Protein AF-A0A7S3HFC6-F1 (afdb_monomer_lite)

Secondary structure (DSSP, 8-state):
----TT--S-----EEE--SS-B-SSSS-B--SSTT-TT--EEEEP--GGGHHHHHHHHHHHHHHHT---SS-EEEEEES-HHHHHHHHHHHHHHHHHHHHHHHHHHHHHHHHHHHHHHHHH--

Radius of gyration: 24.66 Å; chains: 1; bounding box: 65×32×64 Å

Organism: NCBI:txid89044

Sequence (124 aa):
PIVNPNCNVDCGFDFWAVGINCCSDLAADFRCGDYNSTRAKSGLRQVVETWRPFFHLAVIQAEGIHGVTSRHPLFFHWVEDPVSELQSWKLSGYRVFVLVMISSFIVNAMVLAPSLKSARSSAN

pLDDT: mean 88.93, std 6.69, range [53.88, 97.44]

Foldseek 3Di:
DDFDPPDDPDTAPQEDADDPPQQDPPDRDGRFEVPVDPLFPDWAWDDDPPCVVVVVVVVVVVCVVVVDDHPHHTYTHGYNDNPVVVVVVVVVVVVVVVVVVVVVVVVVCVVVVVVVVVVVVVVD

Structur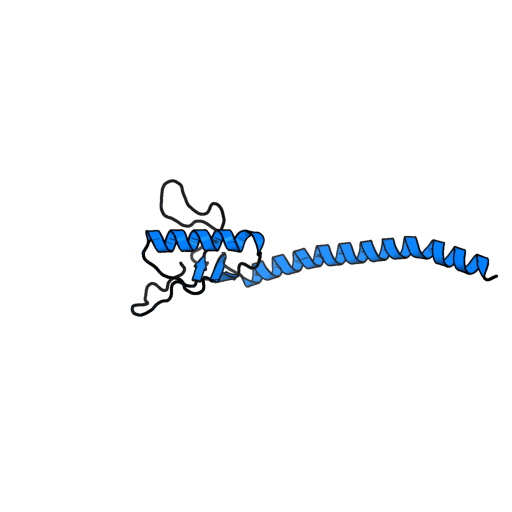e (mmCIF, N/CA/C/O backbone):
data_AF-A0A7S3HFC6-F1
#
_entry.id   AF-A0A7S3HFC6-F1
#
loop_
_atom_site.group_PDB
_atom_site.id
_atom_site.type_symbol
_atom_site.label_atom_id
_atom_site.label_alt_id
_atom_site.label_comp_id
_atom_site.label_asym_id
_atom_site.label_entity_id
_atom_site.label_seq_id
_atom_site.pdbx_PDB_ins_code
_atom_site.Cartn_x
_atom_site.Cartn_y
_atom_site.Cartn_z
_atom_site.occupancy
_atom_site.B_iso_or_equiv
_atom_site.auth_seq_id
_atom_site.auth_comp_id
_atom_site.auth_asym_id
_atom_site.auth_atom_id
_atom_site.pdbx_PDB_model_num
ATOM 1 N N . PRO A 1 1 ? -8.525 -3.128 12.310 1.00 87.12 1 PRO A N 1
ATOM 2 C CA . PRO A 1 1 ? -8.258 -4.552 11.991 1.00 87.12 1 PRO A CA 1
ATOM 3 C C . PRO A 1 1 ? -9.382 -5.158 11.134 1.00 87.12 1 PRO A C 1
ATOM 5 O O . PRO A 1 1 ? -10.534 -4.749 11.252 1.00 87.12 1 PRO A O 1
ATOM 8 N N . ILE A 1 2 ? -9.038 -6.106 10.263 1.00 87.50 2 ILE A N 1
ATOM 9 C CA . ILE A 1 2 ? -9.969 -6.923 9.481 1.00 87.50 2 ILE A CA 1
ATOM 10 C C . ILE A 1 2 ? -10.291 -8.139 10.342 1.00 87.50 2 ILE A C 1
ATOM 12 O O . ILE A 1 2 ? -9.448 -9.013 10.526 1.00 87.50 2 ILE A O 1
ATOM 16 N N . VAL A 1 3 ? -11.494 -8.161 10.904 1.00 87.06 3 VAL A N 1
ATOM 17 C CA . VAL A 1 3 ? -11.930 -9.200 11.841 1.00 87.06 3 VAL A CA 1
ATOM 18 C C . VAL A 1 3 ? -13.148 -9.924 11.294 1.00 87.06 3 VAL A C 1
ATOM 20 O O . VAL A 1 3 ? -13.993 -9.329 10.625 1.00 87.06 3 VAL A O 1
ATOM 23 N N . ASN A 1 4 ? -13.245 -11.219 11.585 1.00 83.50 4 ASN A N 1
ATOM 24 C CA . ASN A 1 4 ? -14.453 -11.977 11.300 1.00 83.50 4 ASN A CA 1
ATOM 25 C C . ASN A 1 4 ? -15.507 -11.657 12.378 1.00 83.50 4 ASN A C 1
ATOM 27 O O . ASN A 1 4 ? -15.275 -11.989 13.541 1.00 83.50 4 ASN A O 1
ATOM 31 N N . PRO A 1 5 ? -16.663 -11.064 12.023 1.00 82.31 5 PRO A N 1
ATOM 32 C CA . PRO A 1 5 ? -17.690 -10.699 13.000 1.00 82.31 5 PRO A CA 1
ATOM 33 C C . PRO A 1 5 ? -18.352 -11.911 13.673 1.00 82.31 5 PRO A C 1
ATOM 35 O O . PRO A 1 5 ? -18.936 -11.765 14.738 1.00 82.31 5 PRO A O 1
ATOM 38 N N . ASN A 1 6 ? -18.257 -13.103 13.076 1.00 85.31 6 ASN A N 1
ATOM 39 C CA . ASN A 1 6 ? -18.843 -14.336 13.614 1.00 85.31 6 ASN A CA 1
ATOM 40 C C . ASN A 1 6 ? -17.866 -15.138 14.483 1.00 85.31 6 ASN A C 1
ATOM 42 O O . ASN A 1 6 ? -18.153 -16.278 14.852 1.00 85.31 6 ASN A O 1
ATOM 46 N N . CYS A 1 7 ? -16.675 -14.605 14.737 1.00 81.81 7 CYS A N 1
ATOM 47 C CA . CYS A 1 7 ? -15.674 -15.308 15.510 1.00 81.81 7 CYS A CA 1
ATOM 48 C C . CYS A 1 7 ? -15.838 -15.006 17.007 1.00 81.81 7 CYS A C 1
ATOM 50 O O . CYS A 1 7 ? -15.827 -13.850 17.422 1.00 81.81 7 CYS A O 1
ATOM 52 N N . ASN A 1 8 ? -15.982 -16.067 17.808 1.00 77.56 8 ASN A N 1
ATOM 53 C CA . ASN A 1 8 ? -16.289 -15.977 19.240 1.00 77.56 8 ASN A CA 1
ATOM 54 C C . ASN A 1 8 ? -15.114 -16.367 20.157 1.00 77.56 8 ASN A C 1
ATOM 56 O O . ASN A 1 8 ? -15.192 -16.130 21.359 1.00 77.56 8 ASN A O 1
ATOM 60 N N . VAL A 1 9 ? -14.041 -16.974 19.629 1.00 77.75 9 VAL A N 1
ATOM 61 C CA . VAL A 1 9 ? -12.865 -17.400 20.411 1.00 77.75 9 VAL A CA 1
ATOM 62 C C . VAL A 1 9 ? -11.590 -17.190 19.586 1.00 77.75 9 VAL A C 1
ATOM 64 O O . VAL A 1 9 ? -11.484 -17.727 18.490 1.00 77.75 9 VAL A O 1
ATOM 67 N N . ASP A 1 10 ? -10.647 -16.416 20.134 1.00 73.44 10 ASP A N 1
ATOM 68 C CA . ASP A 1 10 ? -9.282 -16.172 19.625 1.00 73.44 10 ASP A CA 1
ATOM 69 C C . ASP A 1 10 ? -9.170 -15.791 18.133 1.00 73.44 10 ASP A C 1
ATOM 71 O O . ASP A 1 10 ? -8.549 -16.464 17.315 1.00 73.44 10 ASP A O 1
ATOM 75 N N . CYS A 1 11 ? -9.804 -14.680 17.761 1.00 75.19 11 CYS A N 1
ATOM 76 C CA . CYS A 1 11 ? -10.025 -14.313 16.360 1.00 75.19 11 CYS A CA 1
ATOM 77 C C . CYS A 1 11 ? -8.830 -13.678 15.641 1.00 75.19 11 CYS A C 1
ATOM 79 O O . CYS A 1 11 ? -8.920 -13.476 14.433 1.00 75.19 11 CYS A O 1
ATOM 81 N N . GLY A 1 12 ? -7.741 -13.382 16.360 1.00 83.31 12 GLY A N 1
ATOM 82 C CA . GLY A 1 12 ? -6.541 -12.727 15.838 1.00 83.31 12 GLY A CA 1
ATOM 83 C C . GLY A 1 12 ? -6.785 -11.309 15.299 1.00 83.31 12 GLY A C 1
ATOM 84 O O . GLY A 1 12 ? -7.669 -11.063 14.484 1.00 83.31 12 GLY A O 1
ATOM 85 N N . PHE A 1 13 ? -5.959 -10.343 15.703 1.00 89.12 13 PHE A N 1
ATOM 86 C CA . PHE A 1 13 ? -6.042 -8.961 15.201 1.00 89.12 13 PHE A CA 1
ATOM 87 C C . PHE A 1 13 ? -4.897 -8.615 14.251 1.00 89.12 13 PHE A C 1
ATOM 89 O O . PHE A 1 13 ? -4.522 -7.456 14.137 1.00 89.12 13 PHE A O 1
ATOM 96 N N . ASP A 1 14 ? -4.339 -9.611 13.564 1.00 91.25 14 ASP A N 1
ATOM 97 C CA . ASP A 1 14 ? -3.129 -9.437 12.759 1.00 91.25 14 ASP A CA 1
ATOM 98 C C . ASP A 1 14 ? -3.371 -8.858 11.366 1.00 91.25 14 ASP A C 1
ATOM 100 O O . ASP A 1 14 ? -2.467 -8.278 10.776 1.00 91.25 14 ASP A O 1
ATOM 104 N N . PHE A 1 15 ? -4.587 -8.938 10.833 1.00 92.00 15 PHE A N 1
ATOM 105 C CA . PHE A 1 15 ? -4.891 -8.390 9.514 1.00 92.00 15 PHE A CA 1
ATOM 106 C C . PHE A 1 15 ? -5.395 -6.952 9.625 1.00 92.00 15 PHE A C 1
ATOM 108 O O . PHE A 1 15 ? -6.355 -6.673 10.344 1.00 92.00 15 PHE A O 1
ATOM 115 N N . TRP A 1 16 ? -4.785 -6.028 8.882 1.00 92.69 16 TRP A N 1
ATOM 116 C CA . TRP A 1 16 ? -5.147 -4.611 8.901 1.00 92.69 16 TRP A CA 1
ATOM 117 C C . TRP A 1 16 ? -5.364 -4.060 7.496 1.00 92.69 16 TRP A C 1
ATOM 119 O O . TRP A 1 16 ? -4.493 -4.158 6.632 1.00 92.69 16 TRP A O 1
ATOM 129 N N . ALA A 1 17 ? -6.521 -3.425 7.299 1.00 93.00 17 ALA A N 1
ATOM 130 C CA . ALA A 1 17 ? -6.761 -2.552 6.162 1.00 93.00 17 ALA A CA 1
ATOM 131 C C . ALA A 1 17 ? -6.092 -1.202 6.444 1.00 93.00 17 ALA A C 1
ATOM 133 O O . ALA A 1 17 ? -6.346 -0.597 7.486 1.00 93.00 17 ALA A O 1
ATOM 134 N N . VAL A 1 18 ? -5.222 -0.752 5.543 1.00 93.06 18 VAL A N 1
ATOM 135 C CA . VAL A 1 18 ? -4.429 0.467 5.731 1.00 93.06 18 VAL A CA 1
ATOM 136 C C . VAL A 1 18 ? -4.461 1.376 4.512 1.00 93.06 18 VAL A C 1
ATOM 138 O O . VAL A 1 18 ? -4.603 0.943 3.364 1.00 93.06 18 VAL A O 1
ATOM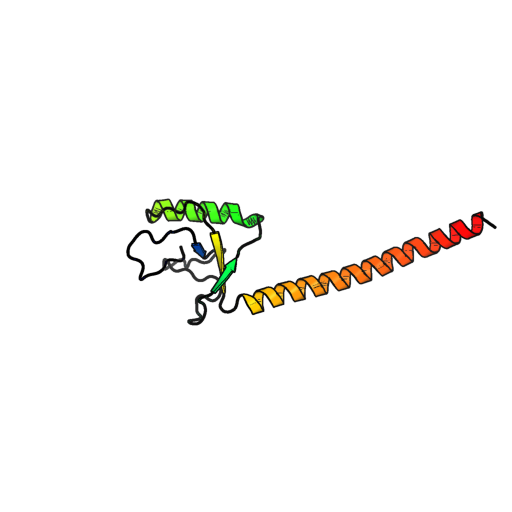 141 N N . GLY A 1 19 ? -4.258 2.659 4.778 1.00 91.56 19 GLY A N 1
ATOM 142 C CA . GLY A 1 19 ? -4.057 3.696 3.781 1.00 91.56 19 GLY A CA 1
ATOM 143 C C . GLY A 1 19 ? -3.732 5.023 4.461 1.00 91.56 19 GLY A C 1
ATOM 144 O O . GLY A 1 19 ? -3.611 5.096 5.684 1.00 91.56 19 GLY A O 1
ATOM 145 N N . ILE A 1 20 ? -3.578 6.068 3.660 1.00 90.56 20 ILE A N 1
ATOM 146 C CA . ILE A 1 20 ? -3.240 7.414 4.125 1.00 90.56 20 ILE A CA 1
ATOM 147 C C . ILE A 1 20 ? -4.480 8.292 3.954 1.00 90.56 20 ILE A C 1
ATOM 149 O O . ILE A 1 20 ? -5.141 8.203 2.923 1.00 90.56 20 ILE A O 1
ATOM 153 N N . ASN A 1 21 ? -4.781 9.135 4.948 1.00 89.12 21 ASN A N 1
ATOM 154 C CA . ASN A 1 21 ? -5.947 10.031 4.954 1.00 89.12 21 ASN A CA 1
ATOM 155 C C . ASN A 1 21 ? -7.291 9.295 4.762 1.00 89.12 21 ASN A C 1
ATOM 157 O O . ASN A 1 21 ? -8.150 9.735 4.004 1.00 89.12 21 ASN A O 1
ATOM 161 N N . CYS A 1 22 ? -7.458 8.151 5.435 1.00 88.44 22 CYS A N 1
ATOM 162 C CA . CYS A 1 22 ? -8.635 7.285 5.285 1.00 88.44 22 CYS A CA 1
ATOM 163 C C . CYS A 1 22 ? -9.789 7.584 6.243 1.00 88.44 22 CYS A C 1
ATOM 165 O O . CYS A 1 22 ? -10.872 7.034 6.053 1.00 88.44 22 CYS A O 1
ATOM 167 N N . CYS A 1 23 ? -9.545 8.348 7.304 1.00 85.88 23 CYS A N 1
ATOM 168 C CA . CYS A 1 23 ? -10.536 8.626 8.341 1.00 85.88 23 CYS A CA 1
ATOM 169 C C . CYS A 1 23 ? -11.329 9.886 7.983 1.00 85.88 23 CYS A C 1
ATOM 171 O O . CYS A 1 23 ? -10.757 10.814 7.409 1.00 85.88 23 CYS A O 1
ATOM 173 N N . SER A 1 24 ? -12.616 9.940 8.331 1.00 84.06 24 SER A N 1
ATOM 174 C CA . SER A 1 24 ? -13.366 11.198 8.271 1.00 84.06 24 SER A CA 1
ATOM 175 C C . SER A 1 24 ? -13.186 12.019 9.553 1.00 84.06 24 SER A C 1
ATOM 177 O O . SER A 1 24 ? -12.939 11.471 10.625 1.00 84.06 24 SER A O 1
ATOM 179 N N . ASP A 1 25 ? -13.338 13.342 9.457 1.00 79.44 25 ASP A N 1
ATOM 180 C CA . ASP A 1 25 ? -13.243 14.246 10.617 1.00 79.44 25 ASP A CA 1
ATOM 181 C C . ASP A 1 25 ? -14.443 14.126 11.574 1.00 79.44 25 ASP A C 1
ATOM 183 O O . ASP A 1 25 ? -14.393 14.581 12.715 1.00 79.44 25 ASP A O 1
ATOM 187 N N . LEU A 1 26 ? -15.550 13.548 11.095 1.00 76.56 26 LEU A N 1
ATOM 188 C CA . LEU A 1 26 ? -16.854 13.571 11.763 1.00 76.56 26 LEU A CA 1
ATOM 189 C C . LEU A 1 26 ? -17.267 12.208 12.331 1.00 76.56 26 LEU A C 1
ATOM 191 O O . LEU A 1 26 ? -18.114 12.155 13.221 1.00 76.56 26 LEU A O 1
ATOM 195 N N . ALA A 1 27 ? -16.706 11.111 11.822 1.00 76.19 27 ALA A N 1
ATOM 196 C CA . ALA A 1 27 ? -17.052 9.758 12.233 1.00 76.19 27 ALA A CA 1
ATOM 197 C C . ALA A 1 27 ? -15.811 8.861 12.300 1.00 76.19 27 ALA A C 1
ATOM 199 O O . ALA A 1 27 ? -14.858 9.018 11.544 1.00 76.19 27 ALA A O 1
ATOM 200 N N . ALA A 1 28 ? -15.848 7.869 13.190 1.00 76.88 28 ALA A N 1
ATOM 201 C CA . ALA A 1 28 ? -14.827 6.828 13.280 1.00 76.88 28 ALA A CA 1
ATOM 202 C C . ALA A 1 28 ? -15.023 5.771 12.174 1.00 76.88 28 ALA A C 1
ATOM 204 O O . ALA A 1 28 ? -15.256 4.596 12.456 1.00 76.88 28 ALA A O 1
ATOM 205 N N . ASP A 1 29 ? -14.992 6.200 10.912 1.00 85.00 29 ASP A N 1
ATOM 206 C CA . ASP A 1 29 ? -15.137 5.342 9.741 1.00 85.00 29 ASP A CA 1
ATOM 207 C C . ASP A 1 29 ? -13.858 5.288 8.895 1.00 85.00 29 ASP A C 1
ATOM 209 O O . ASP A 1 29 ? -13.043 6.208 8.868 1.00 85.00 29 ASP A O 1
ATOM 213 N N . PHE A 1 30 ? -13.671 4.160 8.211 1.00 87.94 30 PHE A N 1
ATOM 214 C CA . PHE A 1 30 ? -12.544 3.925 7.314 1.00 87.94 30 PHE A CA 1
ATOM 215 C C . PHE A 1 30 ? -13.024 3.985 5.861 1.00 87.94 30 PHE A C 1
ATOM 217 O O . PHE A 1 30 ? -13.893 3.208 5.468 1.00 87.94 30 PHE A O 1
ATOM 224 N N . ARG A 1 31 ? -12.451 4.896 5.061 1.00 90.31 31 ARG A N 1
ATOM 225 C CA . ARG A 1 31 ? -12.892 5.211 3.687 1.00 90.31 31 ARG A CA 1
ATOM 226 C C . ARG A 1 31 ? -11.825 5.046 2.603 1.00 90.31 31 ARG A C 1
ATOM 228 O O . ARG A 1 31 ? -11.925 5.641 1.533 1.00 90.31 31 ARG A O 1
ATOM 235 N N . CYS A 1 32 ? -10.776 4.273 2.856 1.00 90.44 32 CYS A N 1
ATOM 236 C CA . CYS A 1 32 ? -9.764 4.017 1.832 1.00 90.44 32 CYS A CA 1
ATOM 237 C C . CYS A 1 32 ? -10.126 2.844 0.923 1.00 90.44 32 CYS A C 1
ATOM 239 O O . CYS A 1 32 ? -10.721 1.862 1.364 1.00 90.44 32 CYS A O 1
ATOM 241 N N . GLY A 1 33 ? -9.684 2.939 -0.334 1.00 88.12 33 GLY A N 1
ATOM 242 C CA . GLY A 1 33 ? -9.902 1.911 -1.346 1.00 88.12 33 GLY A CA 1
ATOM 243 C C . GLY A 1 33 ? -11.370 1.789 -1.744 1.00 88.12 33 GLY A C 1
ATOM 244 O O . GLY A 1 33 ? -12.113 2.770 -1.717 1.00 88.12 33 GLY A O 1
ATOM 245 N N . ASP A 1 34 ? -11.803 0.572 -2.059 1.00 89.94 34 ASP A N 1
ATOM 246 C CA . ASP A 1 34 ? -13.169 0.303 -2.525 1.00 89.94 34 ASP A CA 1
ATOM 247 C C . ASP A 1 34 ? -14.180 0.179 -1.367 1.00 89.94 34 ASP A C 1
ATOM 249 O O . ASP A 1 34 ? -15.055 -0.684 -1.374 1.00 89.94 34 ASP A O 1
ATOM 253 N N . TYR A 1 35 ? -14.069 1.045 -0.350 1.00 86.94 35 TYR A N 1
ATOM 254 C CA . TYR A 1 35 ? -14.889 1.004 0.873 1.00 86.94 35 TYR A CA 1
ATOM 255 C C . TYR A 1 35 ? -16.400 1.097 0.601 1.00 86.94 35 TYR A C 1
ATOM 257 O O . TYR A 1 35 ? -17.206 0.571 1.364 1.00 86.94 35 TYR A O 1
ATOM 265 N N . ASN A 1 36 ? -16.784 1.777 -0.484 1.00 87.62 36 ASN A N 1
ATOM 266 C CA . ASN A 1 36 ? -18.178 1.979 -0.876 1.00 87.62 36 ASN A CA 1
ATOM 267 C C . ASN A 1 36 ? -18.740 0.809 -1.709 1.00 87.62 36 ASN A C 1
ATOM 269 O O . ASN A 1 36 ? -19.933 0.767 -2.002 1.00 87.62 36 ASN A O 1
ATOM 273 N N . SER A 1 37 ? -17.899 -0.146 -2.117 1.00 87.75 37 SER A N 1
ATOM 274 C CA . SER A 1 37 ? -18.347 -1.316 -2.868 1.00 87.75 37 SER A CA 1
ATOM 275 C C . SER A 1 37 ? -18.723 -2.450 -1.920 1.00 87.75 37 SER A C 1
ATOM 277 O O . SER A 1 37 ? -17.904 -2.962 -1.160 1.00 87.75 37 SER A O 1
ATOM 279 N N . THR A 1 38 ? -19.960 -2.934 -2.023 1.00 85.88 38 THR A N 1
ATOM 280 C CA . THR A 1 38 ? -20.430 -4.121 -1.281 1.00 85.88 38 THR A CA 1
ATOM 281 C C . THR A 1 38 ? -19.750 -5.418 -1.733 1.00 85.88 38 THR A C 1
ATOM 283 O O . THR A 1 38 ? -19.830 -6.446 -1.052 1.00 85.88 38 THR A O 1
ATOM 286 N N . ARG A 1 39 ? -19.079 -5.381 -2.889 1.00 87.06 39 ARG A N 1
ATOM 287 C CA . ARG A 1 39 ? -18.329 -6.499 -3.468 1.00 87.06 39 ARG A CA 1
ATOM 288 C C . ARG A 1 39 ? -16.870 -6.509 -3.021 1.00 87.06 39 ARG A C 1
ATOM 290 O O . ARG A 1 39 ? -16.213 -7.537 -3.173 1.00 87.06 39 ARG A O 1
ATOM 297 N N . ALA A 1 40 ? -16.384 -5.422 -2.420 1.00 84.69 40 ALA A N 1
ATOM 298 C CA . ALA A 1 40 ? -15.026 -5.332 -1.917 1.00 84.69 40 ALA A CA 1
ATOM 299 C C . ALA A 1 40 ? -14.836 -6.155 -0.642 1.00 84.69 40 ALA A C 1
ATOM 301 O O . ALA A 1 40 ? -15.000 -5.672 0.473 1.00 84.69 40 ALA A O 1
ATOM 302 N N . LYS A 1 41 ? -14.512 -7.437 -0.836 1.00 84.56 41 LYS A N 1
ATOM 303 C CA . LYS A 1 41 ? -14.178 -8.411 0.221 1.00 84.56 41 LYS A CA 1
ATOM 304 C C . LYS A 1 41 ? -12.745 -8.924 0.113 1.00 84.56 41 LYS A C 1
ATOM 306 O O . LYS A 1 41 ? -12.394 -9.929 0.727 1.00 84.56 41 LYS A O 1
ATOM 311 N N . SER A 1 42 ? -11.943 -8.251 -0.697 1.00 88.69 42 SER A N 1
ATOM 312 C CA . SER A 1 42 ? -10.585 -8.643 -1.020 1.00 88.69 42 SER A CA 1
ATOM 313 C C . SER A 1 42 ? -9.622 -7.524 -0.638 1.00 88.69 42 SER A C 1
ATOM 315 O O . SER A 1 42 ? -10.011 -6.402 -0.309 1.00 88.69 42 SER A O 1
ATOM 317 N N . GLY A 1 43 ? -8.334 -7.843 -0.639 1.00 90.50 43 GLY A N 1
ATOM 318 C CA . GLY A 1 43 ? -7.306 -6.868 -0.336 1.00 90.50 43 GLY A CA 1
ATOM 319 C C . GLY A 1 43 ? -6.001 -7.215 -1.022 1.00 90.50 43 GLY A C 1
ATOM 320 O O . GLY A 1 43 ? -5.686 -8.386 -1.240 1.00 90.50 43 GLY A O 1
ATOM 321 N N . LEU A 1 44 ? -5.234 -6.185 -1.354 1.00 92.88 44 LEU A N 1
ATOM 322 C CA . LEU A 1 44 ? -3.912 -6.323 -1.941 1.00 92.88 44 LEU A CA 1
ATOM 323 C C . LEU A 1 44 ? -2.863 -6.048 -0.872 1.00 92.88 44 LEU A C 1
ATOM 325 O O . LEU A 1 44 ? -2.927 -5.039 -0.174 1.00 92.88 44 LEU A O 1
ATOM 329 N N . ARG A 1 45 ? -1.893 -6.948 -0.717 1.00 92.56 45 ARG A N 1
ATOM 330 C CA . ARG A 1 45 ? -0.871 -6.803 0.323 1.00 92.56 45 ARG A CA 1
ATOM 331 C C . ARG A 1 45 ? -0.048 -5.534 0.094 1.00 92.56 45 ARG A C 1
ATOM 333 O O . ARG A 1 45 ? 0.430 -5.290 -1.010 1.00 92.56 45 ARG A O 1
ATOM 340 N N . GLN A 1 46 ? 0.169 -4.765 1.154 1.00 92.00 46 GLN A N 1
ATOM 341 C CA . GLN A 1 46 ? 1.089 -3.635 1.140 1.00 92.00 46 GLN A CA 1
ATOM 342 C C . GLN A 1 46 ? 2.530 -4.170 1.104 1.00 92.00 46 GLN A C 1
ATOM 344 O O . GLN A 1 46 ? 2.938 -4.930 1.984 1.00 92.00 46 GLN A O 1
ATOM 349 N N . VAL A 1 47 ? 3.302 -3.784 0.083 1.00 88.06 47 VAL A N 1
ATOM 350 C CA . VAL A 1 47 ? 4.695 -4.247 -0.105 1.00 88.06 47 VAL A CA 1
ATOM 351 C C . VAL A 1 47 ? 5.726 -3.117 0.017 1.00 88.06 47 VAL A C 1
ATOM 353 O O . VAL A 1 47 ? 6.899 -3.383 0.258 1.00 88.06 47 VAL A O 1
ATOM 356 N N . VAL A 1 48 ? 5.325 -1.851 -0.095 1.00 86.81 48 VAL A N 1
ATOM 357 C CA . VAL A 1 48 ? 6.259 -0.711 -0.105 1.00 86.81 48 VAL A CA 1
ATOM 358 C C . VAL A 1 48 ? 6.811 -0.434 1.299 1.00 86.81 48 VAL A C 1
ATOM 360 O O . VAL A 1 48 ? 6.069 -0.072 2.206 1.00 86.81 48 VAL A O 1
ATOM 363 N N . GLU A 1 49 ? 8.123 -0.542 1.498 1.00 87.00 49 GLU A N 1
ATOM 364 C CA . GLU A 1 49 ? 8.728 -0.390 2.833 1.00 87.00 49 GLU A CA 1
ATOM 365 C C . GLU A 1 49 ? 8.541 1.013 3.427 1.00 87.00 49 GLU A C 1
ATOM 367 O O . GLU A 1 49 ? 8.327 1.151 4.625 1.00 87.00 49 GLU A O 1
ATOM 372 N N . THR A 1 50 ? 8.548 2.056 2.592 1.00 91.06 50 THR A N 1
ATOM 373 C CA . THR A 1 50 ? 8.559 3.464 3.024 1.00 91.06 50 THR A CA 1
ATOM 374 C C . THR A 1 50 ? 7.438 3.818 4.002 1.00 91.06 50 THR A C 1
ATOM 376 O O . THR A 1 50 ? 7.645 4.598 4.926 1.00 91.06 50 THR A O 1
ATOM 379 N N . TRP A 1 51 ? 6.252 3.234 3.817 1.00 88.50 51 TRP A N 1
ATOM 380 C CA . TRP A 1 51 ? 5.071 3.525 4.636 1.00 88.50 51 TRP A CA 1
ATOM 381 C C . TRP A 1 51 ? 4.834 2.513 5.759 1.00 88.50 51 TRP A C 1
ATOM 383 O O . TRP A 1 51 ? 4.043 2.765 6.667 1.00 88.50 51 TRP A O 1
ATOM 393 N N . ARG A 1 52 ? 5.523 1.369 5.724 1.00 91.38 52 ARG A N 1
ATOM 394 C CA . ARG A 1 52 ? 5.272 0.251 6.636 1.00 91.38 52 ARG A CA 1
ATOM 395 C C . ARG A 1 52 ? 5.512 0.600 8.112 1.00 91.38 52 ARG A C 1
ATOM 397 O O . ARG A 1 52 ? 4.645 0.253 8.915 1.00 91.38 52 ARG A O 1
ATOM 404 N N . PRO A 1 53 ? 6.584 1.326 8.494 1.00 93.50 53 PRO A N 1
ATOM 405 C CA . PRO A 1 53 ? 6.773 1.746 9.882 1.00 93.50 53 PRO A CA 1
ATOM 406 C C . PRO A 1 53 ? 5.635 2.636 10.390 1.00 93.50 53 PRO A C 1
ATOM 408 O O . PRO A 1 53 ? 5.195 2.485 11.526 1.00 93.50 53 PRO A O 1
ATOM 411 N N . PHE A 1 54 ? 5.106 3.523 9.543 1.00 93.12 54 PHE A N 1
ATOM 412 C CA . PHE A 1 54 ? 4.005 4.411 9.921 1.00 93.12 54 PHE A CA 1
ATOM 413 C C . PHE A 1 54 ? 2.698 3.645 10.136 1.00 93.12 54 PHE A C 1
ATOM 415 O O . PHE A 1 54 ? 1.985 3.910 11.101 1.00 93.12 54 PHE A O 1
ATOM 422 N N . PHE A 1 55 ? 2.408 2.645 9.299 1.00 93.62 55 PHE A N 1
ATOM 423 C CA . PHE A 1 55 ? 1.260 1.764 9.526 1.00 93.62 55 PHE A CA 1
ATOM 424 C C . PHE A 1 55 ? 1.413 0.931 10.798 1.00 93.62 55 PHE A C 1
ATOM 426 O O . PHE A 1 55 ? 0.436 0.735 11.514 1.00 93.62 55 PHE A O 1
ATOM 433 N N . HIS A 1 56 ? 2.631 0.509 11.134 1.00 93.38 56 HIS A N 1
ATOM 434 C CA . HIS A 1 56 ? 2.892 -0.172 12.398 1.00 93.38 56 HIS A CA 1
ATOM 435 C C . HIS A 1 56 ? 2.627 0.732 13.613 1.00 93.38 56 HIS A C 1
ATOM 437 O O . HIS A 1 56 ? 2.009 0.297 14.580 1.00 93.38 56 HIS A O 1
ATOM 443 N N . LEU A 1 57 ? 3.036 2.004 13.563 1.00 93.75 57 LEU A N 1
ATOM 444 C CA . LEU A 1 57 ? 2.720 2.976 14.618 1.00 93.75 57 LEU A CA 1
ATOM 445 C C . LEU A 1 57 ? 1.208 3.199 14.759 1.00 93.75 57 LEU A C 1
ATOM 447 O O . LEU A 1 57 ? 0.702 3.262 15.877 1.00 93.75 57 LEU A O 1
ATOM 451 N N . ALA A 1 58 ? 0.484 3.264 13.640 1.00 92.12 58 ALA A N 1
ATOM 452 C CA . ALA A 1 58 ? -0.972 3.372 13.654 1.00 92.12 58 ALA A CA 1
ATOM 453 C C . ALA A 1 58 ? -1.640 2.145 14.304 1.00 92.12 58 ALA A C 1
ATOM 455 O O . ALA A 1 58 ? -2.613 2.303 15.040 1.00 92.12 58 ALA A O 1
ATOM 456 N N . VAL A 1 59 ? -1.100 0.937 14.089 1.00 93.12 59 VAL A N 1
ATOM 457 C CA . VAL A 1 59 ? -1.561 -0.277 14.784 1.00 93.12 59 VAL A CA 1
ATOM 458 C C . VAL A 1 59 ? -1.323 -0.165 16.284 1.00 93.12 59 VAL A C 1
ATOM 460 O O . VAL A 1 59 ? -2.277 -0.334 17.030 1.00 93.12 59 VAL A O 1
ATOM 463 N N . ILE A 1 60 ? -0.121 0.215 16.728 1.00 93.31 60 ILE A N 1
ATOM 464 C CA . ILE A 1 60 ? 0.180 0.392 18.163 1.00 93.31 60 ILE A CA 1
ATOM 465 C C . ILE A 1 60 ? -0.788 1.392 18.812 1.00 93.31 60 ILE A C 1
ATOM 467 O O . ILE A 1 60 ? -1.294 1.170 19.913 1.00 93.31 60 ILE A O 1
ATOM 471 N N . GLN A 1 61 ? -1.081 2.499 18.129 1.00 91.56 61 GLN A N 1
ATOM 472 C CA . GLN A 1 61 ? -2.051 3.473 18.619 1.00 91.56 61 GLN A CA 1
ATOM 473 C C . GLN A 1 61 ? -3.458 2.865 18.723 1.00 91.56 61 GLN A C 1
ATOM 475 O O . GLN A 1 61 ? -4.134 3.044 19.737 1.00 91.56 61 GLN A O 1
ATOM 480 N N . ALA A 1 62 ? -3.900 2.136 17.698 1.00 89.81 62 ALA A N 1
ATOM 481 C CA . ALA A 1 62 ? -5.202 1.478 17.695 1.00 89.81 62 ALA A CA 1
ATOM 482 C C . ALA A 1 62 ? -5.305 0.382 18.772 1.00 89.81 62 ALA A C 1
ATOM 484 O O . ALA A 1 62 ? -6.353 0.247 19.398 1.00 89.81 62 ALA A O 1
ATOM 485 N N . GLU A 1 63 ? -4.229 -0.360 19.033 1.00 92.19 63 GLU A N 1
ATOM 486 C CA . GLU A 1 63 ? -4.126 -1.328 20.130 1.00 92.19 63 GLU A CA 1
ATOM 487 C C . GLU A 1 63 ? -4.312 -0.658 21.490 1.00 92.19 63 GLU A C 1
ATOM 489 O O . GLU A 1 63 ? -5.112 -1.127 22.298 1.00 92.19 63 GLU A O 1
ATOM 494 N N . GLY A 1 64 ? -3.645 0.478 21.718 1.00 92.31 64 GLY A N 1
ATOM 495 C CA . GLY A 1 64 ? -3.775 1.244 22.958 1.00 92.31 64 GLY A CA 1
ATOM 496 C C . GLY A 1 64 ? -5.179 1.813 23.183 1.00 92.31 64 GLY A C 1
ATOM 497 O O . GLY A 1 64 ? -5.648 1.850 24.318 1.00 92.31 64 GLY A O 1
ATOM 498 N N . ILE A 1 65 ? -5.868 2.229 22.115 1.00 90.38 65 ILE A N 1
ATOM 499 C CA . ILE A 1 65 ? -7.222 2.803 22.197 1.00 90.38 65 ILE A CA 1
ATOM 500 C C . ILE A 1 65 ? -8.292 1.714 22.345 1.00 90.38 65 ILE A C 1
ATOM 502 O O . ILE A 1 65 ? -9.224 1.869 23.131 1.00 90.38 65 ILE A O 1
ATOM 506 N N . HIS A 1 66 ? -8.182 0.622 21.585 1.00 87.62 66 HIS A N 1
ATOM 507 C CA . HIS A 1 66 ? -9.216 -0.415 21.510 1.00 87.62 66 HIS A CA 1
ATOM 508 C C . HIS A 1 66 ? -8.935 -1.641 22.387 1.00 87.62 66 HIS A C 1
ATOM 510 O O . HIS A 1 66 ? -9.766 -2.546 22.434 1.00 87.62 66 HIS A O 1
ATOM 516 N N . GLY A 1 67 ? -7.788 -1.697 23.070 1.00 87.62 67 GLY A N 1
ATOM 517 C CA . GLY A 1 67 ? -7.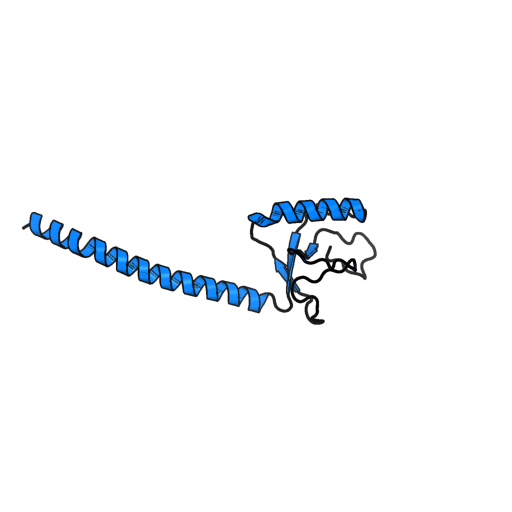413 -2.822 23.930 1.00 87.62 67 GLY A CA 1
ATOM 518 C C . GLY A 1 67 ? -7.222 -4.139 23.169 1.00 87.62 67 GLY A C 1
ATOM 519 O O . GLY A 1 67 ? -7.422 -5.209 23.738 1.00 87.62 67 GLY A O 1
ATOM 520 N N . VAL A 1 68 ? -6.882 -4.069 21.879 1.00 88.75 68 VAL A N 1
ATOM 521 C CA . VAL A 1 68 ? -6.594 -5.239 21.033 1.00 88.75 68 VAL A CA 1
ATOM 522 C C . VAL A 1 68 ? -5.088 -5.488 20.960 1.00 88.75 68 VAL A C 1
ATOM 524 O O . VAL A 1 68 ? -4.294 -4.612 21.288 1.00 88.75 68 VAL A O 1
ATOM 527 N N . THR A 1 69 ? -4.673 -6.682 20.537 1.00 89.88 69 THR A N 1
ATOM 528 C CA . THR A 1 69 ? -3.249 -7.017 20.379 1.00 89.88 69 THR A CA 1
ATOM 529 C C . THR A 1 69 ? -3.014 -7.769 19.074 1.00 89.88 69 THR A C 1
ATOM 531 O O . THR A 1 69 ? -3.626 -8.809 18.829 1.00 89.88 69 THR A O 1
ATOM 534 N N . SER A 1 70 ? -2.100 -7.252 18.261 1.00 91.44 70 SER A N 1
ATOM 535 C CA . SER A 1 70 ? -1.595 -7.800 17.012 1.00 91.44 70 SER A CA 1
ATOM 536 C C . SER A 1 70 ? -0.119 -8.139 17.194 1.00 91.44 70 SER A C 1
ATOM 538 O O . SER A 1 70 ? 0.735 -7.272 17.353 1.00 91.44 70 SER A O 1
ATOM 540 N N . ARG A 1 71 ? 0.206 -9.433 17.193 1.00 89.31 71 ARG A N 1
ATOM 541 C CA . ARG A 1 71 ? 1.597 -9.880 17.366 1.00 89.31 71 ARG A CA 1
ATOM 542 C C . ARG A 1 71 ? 2.400 -9.714 16.081 1.00 89.31 71 ARG A C 1
ATOM 544 O O . ARG A 1 71 ? 3.596 -9.448 16.141 1.00 89.31 71 ARG A O 1
ATOM 551 N N . HIS A 1 72 ? 1.752 -9.898 14.932 1.00 91.12 72 HIS A N 1
ATOM 552 C CA . HIS A 1 72 ? 2.395 -9.869 13.622 1.00 91.12 72 HIS A CA 1
ATOM 553 C C . HIS A 1 72 ? 1.497 -9.145 12.611 1.00 91.12 72 HIS A C 1
ATOM 555 O O . HIS A 1 72 ? 0.862 -9.798 11.779 1.00 91.12 72 HIS A O 1
ATOM 561 N N . PRO A 1 73 ? 1.426 -7.803 12.661 1.00 93.50 73 PRO A N 1
ATOM 562 C CA . PRO A 1 73 ? 0.528 -7.050 11.803 1.00 93.50 73 PRO A CA 1
ATOM 563 C C . PRO A 1 73 ? 0.897 -7.215 10.323 1.00 93.50 73 PRO A C 1
ATOM 565 O O . PRO A 1 73 ? 2.015 -6.935 9.884 1.00 93.50 73 PRO A O 1
ATOM 568 N N . LEU A 1 74 ? -0.080 -7.657 9.537 1.00 93.25 74 LEU A N 1
ATOM 569 C CA . LEU A 1 74 ? -0.035 -7.746 8.088 1.00 93.25 74 LEU A CA 1
ATOM 570 C C . LEU A 1 74 ? -0.947 -6.682 7.482 1.00 93.25 74 LEU A C 1
ATOM 572 O O . LEU A 1 74 ? -2.126 -6.561 7.818 1.00 93.25 74 LEU A O 1
ATOM 576 N N . PHE A 1 75 ? -0.389 -5.935 6.537 1.00 94.94 75 PHE A N 1
ATOM 577 C CA . PHE A 1 75 ? -1.022 -4.758 5.962 1.00 94.94 75 PHE A CA 1
ATOM 578 C C . PHE A 1 75 ? -1.581 -5.029 4.567 1.00 94.94 75 PHE A C 1
ATOM 580 O O . PHE A 1 75 ? -0.889 -5.580 3.704 1.00 94.94 75 PHE A O 1
ATOM 587 N N . PHE A 1 76 ? -2.815 -4.587 4.336 1.00 93.69 76 PHE A N 1
ATOM 588 C CA . PHE A 1 76 ? -3.529 -4.743 3.074 1.00 93.69 76 PHE A CA 1
ATOM 589 C C . PHE A 1 76 ? -4.215 -3.436 2.670 1.00 93.69 76 PHE A C 1
ATOM 591 O O . PHE A 1 76 ? -4.767 -2.721 3.502 1.00 93.69 76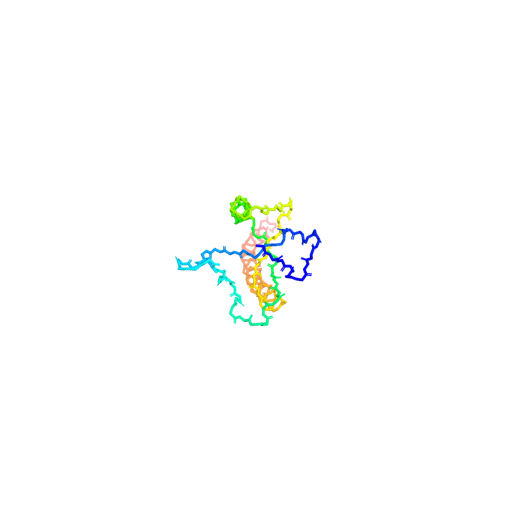 PHE A O 1
ATOM 598 N N . HIS A 1 77 ? -4.211 -3.143 1.377 1.00 92.62 77 HIS A N 1
ATOM 599 C CA . HIS A 1 77 ? -5.081 -2.149 0.764 1.00 92.62 77 HIS A CA 1
ATOM 600 C C . HIS A 1 77 ? -6.421 -2.797 0.431 1.00 92.62 77 HIS A C 1
ATOM 602 O O . HIS A 1 77 ? -6.454 -3.892 -0.131 1.00 92.62 77 HIS A O 1
ATOM 608 N N . TRP A 1 78 ? -7.514 -2.131 0.788 1.00 91.75 78 TRP A N 1
ATOM 609 C CA . TRP A 1 78 ? -8.868 -2.625 0.553 1.00 91.75 78 TRP A CA 1
ATOM 610 C C . TRP A 1 78 ? -9.258 -2.435 -0.915 1.00 91.75 78 TRP A C 1
ATOM 612 O O . TRP A 1 78 ? -9.325 -1.300 -1.381 1.00 91.75 78 TRP A O 1
ATOM 622 N N . VAL A 1 79 ? -9.488 -3.522 -1.651 1.00 92.56 79 VAL A N 1
ATOM 623 C CA . VAL A 1 79 ? -9.788 -3.475 -3.093 1.00 92.56 79 VAL A CA 1
ATOM 624 C C . VAL A 1 79 ? -10.827 -4.527 -3.465 1.00 92.56 79 VAL A C 1
ATOM 626 O O . VAL A 1 79 ? -10.858 -5.616 -2.892 1.00 92.56 79 VAL A O 1
ATOM 629 N N . GLU A 1 80 ? -11.680 -4.228 -4.439 1.00 91.94 80 GLU A N 1
ATOM 630 C CA . GLU A 1 80 ? -12.700 -5.158 -4.919 1.00 91.94 80 GLU A CA 1
ATOM 631 C C . GLU A 1 80 ? -12.088 -6.348 -5.650 1.00 91.94 80 GLU A C 1
ATOM 633 O O . GLU A 1 80 ? -12.357 -7.502 -5.302 1.00 91.94 80 GLU A O 1
ATOM 638 N N . ASP A 1 81 ? -11.221 -6.061 -6.616 1.00 92.12 81 ASP A N 1
ATOM 639 C CA . ASP A 1 81 ? -10.557 -7.062 -7.438 1.00 92.12 81 ASP A CA 1
ATOM 640 C C . ASP A 1 81 ? -9.030 -6.890 -7.370 1.00 92.12 81 ASP A C 1
ATOM 642 O O . ASP A 1 81 ? -8.443 -6.092 -8.106 1.00 92.12 81 ASP A O 1
ATOM 646 N N . PRO A 1 82 ? -8.346 -7.649 -6.495 1.00 91.00 82 PRO A N 1
ATOM 647 C CA . PRO A 1 82 ? -6.900 -7.553 -6.356 1.00 91.00 82 PRO A CA 1
ATOM 648 C C . PRO A 1 82 ? -6.164 -8.115 -7.576 1.00 91.00 82 PRO A C 1
ATOM 650 O O . PRO A 1 82 ? -5.000 -7.780 -7.789 1.00 91.00 82 PRO A O 1
ATOM 653 N N . VAL A 1 83 ? -6.801 -8.990 -8.366 1.00 92.38 83 VAL A N 1
ATOM 654 C CA . VAL A 1 83 ? -6.152 -9.632 -9.510 1.00 92.38 83 VAL A CA 1
ATOM 655 C C . VAL A 1 83 ? -6.042 -8.636 -10.650 1.00 92.38 83 VAL A C 1
ATOM 657 O O . VAL A 1 83 ? -4.949 -8.476 -11.191 1.00 92.38 83 VAL A O 1
ATOM 660 N N . SER A 1 84 ? -7.129 -7.948 -11.004 1.00 91.94 84 SER A N 1
ATOM 661 C CA . SER A 1 84 ? -7.077 -6.935 -12.064 1.00 91.94 84 SER A CA 1
ATOM 662 C C . SER A 1 84 ? -6.167 -5.764 -11.698 1.00 91.94 84 SER A C 1
ATOM 664 O O . SER A 1 84 ? -5.374 -5.344 -12.544 1.00 91.94 84 SER A O 1
ATOM 666 N N . GLU A 1 85 ? -6.180 -5.315 -10.441 1.00 90.50 85 GLU A N 1
ATOM 667 C CA . GLU A 1 85 ? -5.285 -4.256 -9.964 1.00 90.50 85 GLU A CA 1
ATOM 668 C C . GLU A 1 85 ? -3.810 -4.681 -10.046 1.00 90.50 85 GLU A C 1
ATOM 670 O O . GLU A 1 85 ? -2.968 -3.973 -10.599 1.00 90.50 85 GLU A O 1
ATOM 675 N N . LEU A 1 86 ? -3.480 -5.902 -9.614 1.00 92.00 86 LEU A N 1
ATOM 676 C CA . LEU A 1 86 ? -2.120 -6.427 -9.748 1.00 92.00 86 LEU A CA 1
ATOM 677 C C . LEU A 1 86 ? -1.684 -6.551 -11.219 1.00 92.00 86 LEU A C 1
ATOM 679 O O . LEU A 1 86 ? -0.529 -6.267 -11.554 1.00 92.00 86 LEU A O 1
ATOM 683 N N . GLN A 1 87 ? -2.587 -6.967 -12.115 1.00 94.38 87 GLN A N 1
ATOM 684 C CA . GLN A 1 87 ? -2.293 -7.020 -13.550 1.00 94.38 87 GLN A CA 1
ATOM 685 C C . GLN A 1 87 ? -2.072 -5.621 -14.135 1.00 94.38 87 GLN A C 1
ATOM 687 O O . GLN A 1 87 ? -1.181 -5.454 -14.972 1.00 94.38 87 GLN A O 1
ATOM 692 N N . SER A 1 88 ? -2.827 -4.612 -13.692 1.00 93.19 88 SER A N 1
ATOM 693 C CA . SER A 1 88 ? -2.670 -3.229 -14.152 1.00 93.19 88 SER A CA 1
ATOM 694 C C . SER A 1 88 ? -1.299 -2.667 -13.751 1.00 93.19 88 SER A C 1
ATOM 696 O O . SER A 1 88 ? -0.595 -2.080 -14.585 1.00 93.19 88 SER A O 1
ATOM 698 N N . TRP A 1 89 ? -0.856 -2.947 -12.520 1.00 90.25 89 TRP A N 1
ATOM 699 C CA . TRP A 1 89 ? 0.466 -2.569 -12.015 1.00 90.25 89 TRP A CA 1
ATOM 700 C C . TRP A 1 89 ? 1.577 -3.265 -12.796 1.00 90.25 89 TRP A C 1
ATOM 702 O O . TRP A 1 89 ? 2.528 -2.621 -13.250 1.00 90.25 89 TRP A O 1
ATOM 712 N N . LYS A 1 90 ? 1.430 -4.576 -13.027 1.00 93.12 90 LYS A N 1
ATOM 713 C CA . LYS A 1 90 ? 2.374 -5.367 -13.822 1.00 93.12 90 LYS A CA 1
ATOM 714 C C . LYS A 1 90 ? 2.497 -4.828 -15.246 1.00 93.12 90 LYS A C 1
ATOM 716 O O . LYS A 1 90 ? 3.611 -4.652 -15.735 1.00 93.12 90 LYS A O 1
ATOM 721 N N . LEU A 1 91 ? 1.376 -4.561 -15.914 1.00 94.94 91 LEU A N 1
ATOM 722 C CA . LEU A 1 91 ? 1.371 -4.067 -17.290 1.00 94.94 91 LEU A CA 1
ATOM 723 C C . LEU A 1 91 ? 2.007 -2.677 -17.388 1.00 94.94 91 LEU A C 1
ATOM 725 O O . LEU A 1 91 ? 2.792 -2.424 -18.302 1.00 94.94 91 LEU A O 1
ATOM 729 N N . SER A 1 92 ? 1.705 -1.794 -16.438 1.00 93.94 92 SER A N 1
ATOM 730 C CA . SER A 1 92 ? 2.282 -0.448 -16.380 1.00 93.94 92 SER A CA 1
ATOM 731 C C . SER A 1 92 ? 3.797 -0.495 -16.179 1.00 93.94 92 SER A C 1
ATOM 733 O O . SER A 1 92 ? 4.534 0.149 -16.927 1.00 93.94 92 SER A O 1
ATOM 735 N N . GLY A 1 93 ? 4.277 -1.332 -15.253 1.00 93.31 93 GLY A N 1
ATOM 736 C CA . GLY A 1 93 ? 5.709 -1.559 -15.054 1.00 93.31 93 GLY A CA 1
ATOM 737 C C . GLY A 1 93 ? 6.387 -2.150 -16.292 1.00 93.31 93 GLY A C 1
ATOM 738 O O . GLY A 1 93 ? 7.443 -1.675 -16.706 1.00 93.31 93 GLY A O 1
ATOM 739 N N . TYR A 1 94 ? 5.754 -3.132 -16.941 1.00 96.56 94 TYR A N 1
ATOM 740 C CA . TYR A 1 94 ? 6.303 -3.774 -18.136 1.00 96.56 94 TYR A CA 1
ATOM 741 C C . TYR A 1 94 ? 6.411 -2.814 -19.326 1.00 96.56 94 TYR A C 1
ATOM 743 O O . TYR A 1 94 ? 7.410 -2.832 -20.041 1.00 96.56 94 TYR A O 1
ATOM 751 N N . ARG A 1 95 ? 5.426 -1.928 -19.520 1.00 96.25 95 ARG A N 1
ATOM 752 C CA . ARG A 1 95 ? 5.474 -0.891 -20.566 1.00 96.25 95 ARG A CA 1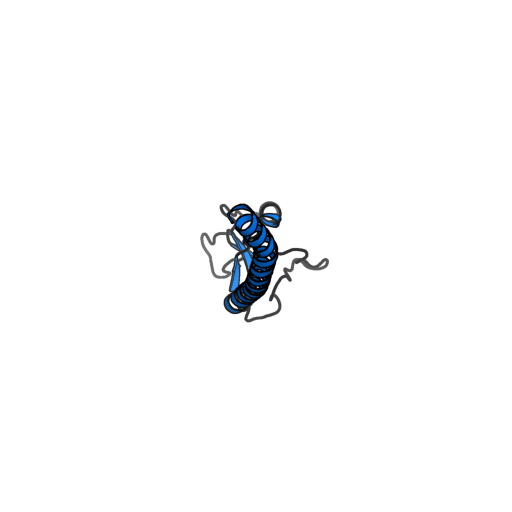
ATOM 753 C C . ARG A 1 95 ? 6.689 0.017 -20.400 1.00 96.25 95 ARG A C 1
ATOM 755 O O . ARG A 1 95 ? 7.444 0.196 -21.352 1.00 96.25 95 ARG A O 1
ATOM 762 N N . VAL A 1 96 ? 6.900 0.552 -19.197 1.00 95.62 96 VAL A N 1
ATOM 763 C CA . VAL A 1 96 ? 8.056 1.418 -18.910 1.00 95.62 96 VAL A CA 1
ATOM 764 C C . VAL A 1 96 ? 9.360 0.642 -19.066 1.00 95.62 96 VAL A C 1
ATOM 766 O O . VAL A 1 96 ? 10.288 1.132 -19.703 1.00 95.62 96 VAL A O 1
ATOM 769 N N . PHE A 1 97 ? 9.413 -0.590 -18.558 1.00 97.12 97 PHE A N 1
ATOM 770 C CA . PHE A 1 97 ? 10.580 -1.457 -18.686 1.00 97.12 97 PHE A CA 1
ATOM 771 C C . PHE A 1 97 ? 10.976 -1.691 -20.151 1.00 97.12 97 PHE A C 1
ATOM 773 O O . PHE A 1 97 ? 12.137 -1.504 -20.502 1.00 97.12 97 PHE A O 1
ATOM 780 N N . VAL A 1 98 ? 10.022 -2.036 -21.024 1.00 97.12 98 VAL A N 1
ATOM 781 C CA . VAL A 1 98 ? 10.282 -2.262 -22.456 1.00 97.12 98 VAL A CA 1
ATOM 782 C C . VAL A 1 98 ? 10.752 -0.983 -23.151 1.00 97.12 98 VAL A C 1
ATOM 784 O O . VAL A 1 98 ? 11.704 -1.031 -23.930 1.00 97.12 98 VAL A O 1
ATOM 787 N N . LEU A 1 99 ? 10.137 0.166 -22.855 1.00 97.44 99 LEU A N 1
ATOM 788 C CA . LEU A 1 99 ? 10.551 1.453 -23.424 1.00 97.44 99 LEU A CA 1
ATOM 789 C C . LEU A 1 99 ? 11.980 1.821 -23.011 1.00 97.44 99 LEU A C 1
ATOM 791 O O . LEU A 1 99 ? 12.793 2.189 -23.862 1.00 97.44 99 LEU A O 1
ATOM 795 N N . VAL A 1 100 ? 12.306 1.668 -21.726 1.00 97.25 100 VAL A N 1
ATOM 796 C CA . VAL A 1 100 ? 13.658 1.920 -21.219 1.00 97.25 100 VAL A CA 1
ATOM 797 C C . VAL A 1 100 ? 14.648 0.939 -21.839 1.00 97.25 100 VAL A C 1
ATOM 799 O O . VAL A 1 100 ? 15.664 1.383 -22.359 1.00 97.25 100 VAL A O 1
ATOM 802 N N . MET A 1 101 ? 14.334 -0.356 -21.900 1.00 97.00 101 MET A N 1
ATOM 803 C CA . MET A 1 101 ? 15.184 -1.377 -22.521 1.00 97.00 101 MET A CA 1
ATOM 804 C C . MET A 1 101 ? 15.541 -1.039 -23.977 1.00 97.00 101 MET A C 1
ATOM 806 O O . MET A 1 101 ? 16.715 -1.084 -24.348 1.00 97.00 101 MET A O 1
ATOM 810 N N . ILE A 1 102 ? 14.552 -0.656 -24.794 1.00 97.00 102 ILE A N 1
ATOM 811 C CA . ILE A 1 102 ? 1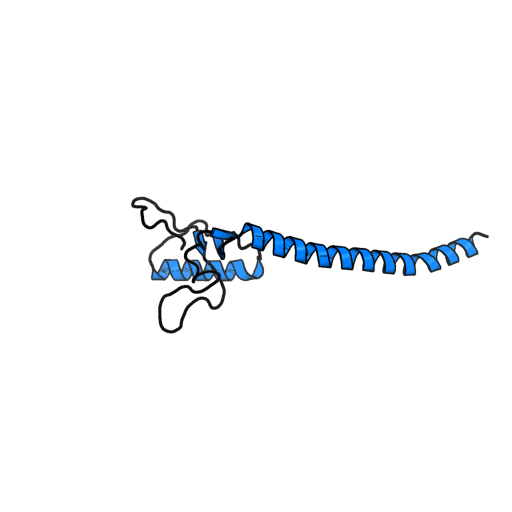4.777 -0.256 -26.191 1.00 97.00 102 ILE A CA 1
ATOM 812 C C . ILE A 1 102 ? 15.628 1.017 -26.250 1.00 97.00 102 ILE A C 1
ATOM 814 O O . ILE A 1 102 ? 16.598 1.074 -27.005 1.00 97.00 102 ILE A O 1
ATOM 818 N N . SER A 1 103 ? 15.312 2.020 -25.426 1.00 97.38 103 SER A N 1
ATOM 819 C CA . SER A 1 103 ? 16.081 3.269 -25.380 1.00 97.38 103 SER A CA 1
ATOM 820 C C . SER A 1 103 ? 17.546 3.033 -24.985 1.00 97.38 103 SER A C 1
ATOM 822 O O . SER A 1 103 ? 18.452 3.520 -25.660 1.00 97.38 103 SER A O 1
ATOM 824 N N . SER A 1 104 ? 17.801 2.207 -23.967 1.00 95.56 104 SER A N 1
ATOM 825 C CA . SER A 1 104 ? 19.140 1.816 -23.534 1.00 95.56 104 SER A CA 1
ATOM 826 C C . SER A 1 104 ? 19.886 1.057 -24.627 1.00 95.56 104 SER A C 1
ATOM 828 O O . SER A 1 104 ? 21.065 1.327 -24.842 1.00 95.56 104 SER A O 1
ATOM 830 N N . PHE A 1 105 ? 19.232 0.143 -25.347 1.00 96.25 105 PHE A N 1
ATOM 831 C CA . PHE A 1 105 ? 19.852 -0.557 -26.474 1.00 96.25 105 PHE A CA 1
ATOM 832 C C . PHE A 1 105 ? 20.311 0.419 -27.568 1.00 96.25 105 PHE A C 1
ATOM 834 O O . PHE A 1 105 ? 21.454 0.346 -28.018 1.00 96.25 105 PHE A O 1
ATOM 841 N N . ILE A 1 106 ? 19.460 1.382 -27.939 1.00 96.50 106 ILE A N 1
ATOM 842 C CA . ILE A 1 106 ? 19.778 2.401 -28.951 1.00 96.50 106 ILE A CA 1
ATOM 843 C C . ILE A 1 106 ? 20.950 3.281 -28.494 1.00 96.50 106 ILE A C 1
ATOM 845 O O . ILE A 1 106 ? 21.886 3.504 -29.262 1.00 96.50 106 ILE A O 1
ATOM 849 N N . VAL A 1 107 ? 20.944 3.741 -27.239 1.00 96.19 107 VAL A N 1
ATOM 850 C CA . VAL A 1 107 ? 22.039 4.552 -26.678 1.00 96.19 107 VAL A CA 1
ATOM 851 C C . VAL A 1 107 ? 23.361 3.777 -26.676 1.00 96.19 107 VAL A C 1
ATOM 853 O O . VAL A 1 107 ? 24.370 4.302 -27.144 1.00 96.19 107 VAL A O 1
ATOM 856 N N . ASN A 1 108 ? 23.365 2.515 -26.235 1.00 93.00 108 ASN A N 1
ATOM 857 C CA . ASN A 1 108 ? 24.568 1.677 -26.259 1.00 93.00 108 ASN A CA 1
ATOM 858 C C . ASN A 1 108 ? 25.086 1.452 -27.688 1.00 93.00 108 ASN A C 1
ATOM 860 O O . ASN A 1 108 ? 26.290 1.538 -27.925 1.00 93.00 108 ASN A O 1
ATOM 864 N N . ALA A 1 109 ? 24.195 1.224 -28.657 1.00 93.62 109 ALA A N 1
ATOM 865 C CA . ALA A 1 109 ? 24.583 1.059 -30.056 1.00 93.62 109 ALA A CA 1
ATOM 866 C C . ALA A 1 109 ? 25.213 2.338 -30.638 1.00 93.62 109 ALA A C 1
ATOM 868 O O . ALA A 1 109 ? 26.235 2.262 -31.325 1.00 93.62 109 ALA A O 1
ATOM 869 N N . MET A 1 110 ? 24.650 3.513 -30.329 1.00 93.38 110 MET A N 1
ATOM 870 C CA . MET A 1 110 ? 25.200 4.802 -30.763 1.00 93.38 110 MET A CA 1
ATOM 871 C C . MET A 1 110 ? 26.583 5.083 -30.171 1.00 93.38 110 MET A C 1
ATOM 873 O O . MET A 1 110 ? 27.431 5.624 -30.874 1.00 93.38 110 MET A O 1
ATOM 877 N N . VAL A 1 111 ? 26.828 4.701 -28.915 1.00 92.81 111 VAL A N 1
ATOM 878 C CA . VAL A 1 111 ? 28.133 4.891 -28.259 1.00 92.81 111 VAL A CA 1
ATOM 879 C C . VAL A 1 111 ? 29.181 3.909 -28.789 1.00 92.81 111 VAL A C 1
ATOM 881 O O . VAL A 1 111 ? 30.308 4.308 -29.066 1.00 92.81 111 VAL A O 1
ATOM 884 N N . LEU A 1 112 ? 28.826 2.635 -28.980 1.00 91.31 112 LEU A N 1
ATOM 885 C CA . LEU A 1 112 ? 29.782 1.605 -29.403 1.00 91.31 112 LEU A CA 1
ATOM 886 C C . LEU A 1 112 ? 30.160 1.701 -30.890 1.00 91.31 112 LEU A C 1
ATOM 888 O O . LEU A 1 112 ? 31.291 1.381 -31.255 1.00 91.31 112 LEU A O 1
ATOM 892 N N . ALA A 1 113 ? 29.257 2.157 -31.762 1.00 87.81 113 ALA A N 1
ATOM 893 C CA . ALA A 1 113 ? 29.516 2.264 -33.200 1.00 87.81 113 ALA A CA 1
ATOM 894 C C . ALA A 1 113 ? 30.762 3.108 -33.577 1.00 87.81 113 ALA A C 1
ATOM 896 O O . ALA A 1 113 ? 31.573 2.629 -34.378 1.00 87.81 113 ALA A O 1
ATOM 897 N N . PRO A 1 114 ? 30.974 4.330 -33.048 1.00 86.62 114 PRO A N 1
ATOM 898 C CA . PRO A 1 114 ? 32.184 5.106 -33.319 1.00 86.62 114 PRO A CA 1
ATOM 899 C C . PRO A 1 114 ? 33.436 4.498 -32.672 1.00 86.62 114 PRO A C 1
ATOM 901 O O . PRO A 1 114 ? 34.490 4.490 -33.309 1.00 86.62 114 PRO A O 1
ATOM 904 N N . SER A 1 115 ? 33.334 3.924 -31.468 1.00 83.69 115 SER A N 1
ATOM 905 C CA . SER A 1 115 ? 34.462 3.265 -30.791 1.00 83.69 115 SER A CA 1
ATOM 906 C C . SER A 1 115 ? 34.971 2.049 -31.569 1.00 83.69 115 SER A C 1
ATOM 908 O O . SER A 1 115 ? 36.177 1.892 -31.749 1.00 83.69 115 SER A O 1
ATOM 910 N N . LEU A 1 116 ? 34.064 1.229 -32.111 1.00 82.81 116 LEU A N 1
ATOM 911 C CA . LEU A 1 116 ? 34.417 0.089 -32.964 1.00 82.81 116 LEU A CA 1
ATOM 912 C C . LEU A 1 116 ? 35.051 0.536 -34.289 1.00 82.81 116 LEU A C 1
ATOM 914 O O . LEU A 1 116 ? 36.003 -0.086 -34.761 1.00 82.81 116 LEU A O 1
ATOM 918 N N . LYS A 1 117 ? 34.562 1.632 -34.887 1.00 84.88 117 LYS A N 1
ATOM 919 C CA . LYS A 1 117 ? 35.161 2.209 -36.103 1.00 84.88 117 LYS A CA 1
ATOM 920 C C . LYS A 1 117 ? 36.571 2.749 -35.849 1.00 84.88 117 LYS A C 1
ATOM 922 O O . LYS A 1 117 ? 37.463 2.496 -36.654 1.00 84.88 117 LYS A O 1
ATOM 927 N N . SER A 1 118 ? 36.781 3.448 -34.734 1.00 80.94 118 SER A N 1
ATOM 928 C CA . SER A 1 118 ? 38.092 3.982 -34.342 1.00 80.94 118 SER A CA 1
ATOM 929 C C . SER A 1 118 ? 39.099 2.868 -34.029 1.00 80.94 118 SER A C 1
ATOM 931 O O . SER A 1 118 ? 40.221 2.908 -34.535 1.00 80.94 118 SER A O 1
ATOM 933 N N . ALA A 1 119 ? 38.680 1.823 -33.304 1.00 80.94 119 ALA A N 1
ATOM 934 C CA . ALA A 1 119 ? 39.512 0.650 -33.032 1.00 80.94 119 ALA A CA 1
ATOM 935 C C . ALA A 1 119 ? 39.927 -0.080 -34.322 1.00 80.94 119 ALA A C 1
ATOM 937 O O . ALA A 1 119 ? 41.087 -0.450 -34.478 1.00 80.94 119 ALA A O 1
ATOM 938 N N . ARG A 1 120 ? 39.009 -0.225 -35.290 1.00 81.00 120 ARG A N 1
ATOM 939 C CA . ARG A 1 120 ? 39.312 -0.834 -36.595 1.00 81.00 120 ARG A CA 1
ATOM 940 C C . ARG A 1 120 ? 40.314 -0.015 -37.420 1.00 81.00 120 ARG A C 1
ATOM 942 O O . ARG A 1 120 ? 41.121 -0.604 -38.125 1.00 81.00 120 ARG A O 1
ATOM 949 N N . SER A 1 121 ? 40.279 1.316 -37.330 1.00 77.12 121 SER A N 1
ATOM 950 C CA . SER A 1 121 ? 41.207 2.198 -38.056 1.00 77.12 121 SER A CA 1
ATOM 951 C C . SER A 1 121 ? 42.632 2.207 -37.496 1.00 77.12 121 SER A C 1
ATOM 953 O O . SER A 1 121 ? 43.528 2.605 -38.223 1.00 77.12 121 SER A O 1
ATOM 955 N N . SER A 1 122 ? 42.847 1.829 -36.231 1.00 69.69 122 SER A N 1
ATOM 956 C CA . SER A 1 122 ? 44.199 1.719 -35.646 1.00 69.69 122 SER A CA 1
ATOM 957 C C . SER A 1 122 ? 44.829 0.332 -35.840 1.00 69.69 122 SER A C 1
ATOM 959 O O . SER A 1 122 ? 45.997 0.145 -35.518 1.00 69.69 122 SER A O 1
ATOM 961 N N . ALA A 1 123 ? 44.050 -0.649 -36.309 1.00 68.31 123 ALA A N 1
ATOM 962 C CA . ALA A 1 123 ? 44.494 -2.026 -36.537 1.00 68.31 123 ALA A CA 1
ATOM 963 C C . ALA A 1 123 ? 44.835 -2.334 -38.012 1.00 68.31 123 ALA A C 1
ATOM 965 O O . ALA A 1 123 ? 45.379 -3.402 -38.283 1.00 68.31 123 ALA A O 1
ATOM 966 N N . ASN A 1 124 ? 44.506 -1.423 -38.936 1.00 53.88 124 ASN A N 1
ATOM 967 C CA . ASN A 1 124 ? 44.895 -1.440 -40.353 1.00 53.88 124 ASN A CA 1
ATOM 968 C C . ASN A 1 124 ? 46.007 -0.418 -40.589 1.00 53.88 124 ASN A C 1
ATOM 970 O O . ASN A 1 124 ? 46.870 -0.697 -41.447 1.00 53.88 124 ASN A O 1
#